Protein AF-A0A2S9FP46-F1 (afdb_monomer)

Structure (mmCIF, N/CA/C/O backbone):
data_AF-A0A2S9FP46-F1
#
_entry.id   AF-A0A2S9FP46-F1
#
loop_
_atom_site.group_PDB
_atom_site.id
_atom_site.type_symbol
_atom_site.label_atom_id
_atom_site.label_alt_id
_atom_site.label_comp_id
_atom_site.label_asym_id
_atom_site.label_entity_id
_atom_site.label_seq_id
_atom_site.pdbx_PDB_ins_code
_atom_site.Cartn_x
_atom_site.Cartn_y
_atom_site.Cartn_z
_atom_site.occupancy
_atom_site.B_iso_or_equiv
_atom_site.auth_seq_id
_atom_site.auth_comp_id
_atom_site.auth_asym_id
_atom_site.auth_atom_id
_atom_site.pdbx_PDB_model_num
ATOM 1 N N . LEU A 1 1 ? 4.079 -11.795 -14.403 1.00 71.00 1 LEU A N 1
ATOM 2 C CA . LEU A 1 1 ? 5.307 -12.483 -14.860 1.00 71.00 1 LEU A CA 1
ATOM 3 C C . LEU A 1 1 ? 5.775 -13.422 -13.762 1.00 71.00 1 LEU A C 1
ATOM 5 O O . LEU A 1 1 ? 5.487 -13.148 -12.599 1.00 71.00 1 LEU A O 1
ATOM 9 N N . SER A 1 2 ? 6.431 -14.525 -14.120 1.00 80.00 2 SER A N 1
ATOM 10 C CA . SER A 1 2 ? 7.062 -15.402 -13.127 1.00 80.00 2 SER A CA 1
ATOM 11 C C . SER A 1 2 ? 8.163 -14.633 -12.383 1.00 80.00 2 SER A C 1
ATOM 13 O O . SER A 1 2 ? 8.921 -13.926 -13.044 1.00 80.00 2 SER A O 1
ATOM 15 N N . PRO A 1 3 ? 8.315 -14.782 -11.053 1.00 73.81 3 PRO A N 1
ATOM 16 C CA . PRO A 1 3 ? 9.472 -14.247 -10.330 1.00 73.81 3 PRO A CA 1
ATOM 17 C C . PRO A 1 3 ? 10.815 -14.799 -10.830 1.00 73.81 3 PRO A C 1
ATOM 19 O O . PRO A 1 3 ? 11.849 -14.187 -10.609 1.00 73.81 3 PRO A O 1
ATOM 22 N N . ALA A 1 4 ? 10.802 -15.954 -11.504 1.00 83.75 4 ALA A N 1
ATOM 23 C CA . ALA A 1 4 ? 11.986 -16.574 -12.094 1.00 83.75 4 ALA A CA 1
ATOM 24 C C . ALA A 1 4 ? 12.190 -16.210 -13.579 1.00 83.75 4 ALA A C 1
ATOM 26 O O . ALA A 1 4 ? 13.014 -16.834 -14.246 1.00 83.75 4 ALA A O 1
ATOM 27 N N . ALA A 1 5 ? 11.412 -15.264 -14.121 1.00 88.12 5 ALA A N 1
ATOM 28 C CA . ALA A 1 5 ? 11.578 -14.821 -15.501 1.00 88.12 5 ALA A CA 1
ATOM 29 C C . ALA A 1 5 ? 12.942 -14.123 -15.687 1.00 88.12 5 ALA A C 1
ATOM 31 O O . ALA A 1 5 ? 13.392 -13.407 -14.785 1.00 88.12 5 ALA A O 1
ATOM 32 N N . PRO A 1 6 ? 13.607 -14.310 -16.840 1.00 92.00 6 PRO A N 1
ATOM 33 C CA . PRO A 1 6 ? 14.848 -13.611 -17.144 1.00 92.00 6 PRO A CA 1
ATOM 34 C C . PRO A 1 6 ? 14.624 -12.094 -17.227 1.00 92.00 6 PRO A C 1
ATOM 36 O O . PRO A 1 6 ? 13.549 -11.623 -17.606 1.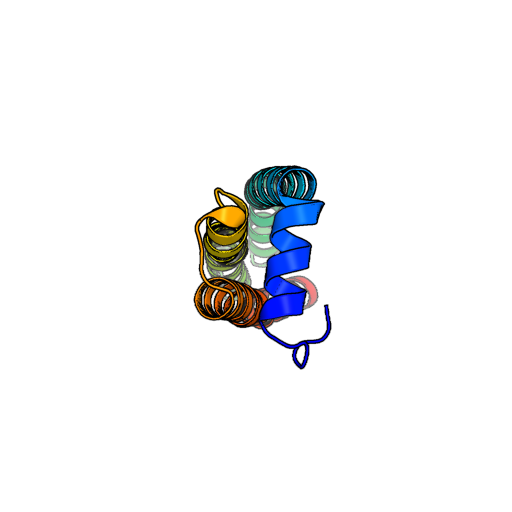00 92.00 6 PRO A O 1
ATOM 39 N N . ALA A 1 7 ? 15.664 -11.322 -16.898 1.00 92.62 7 ALA A N 1
ATOM 40 C CA . ALA A 1 7 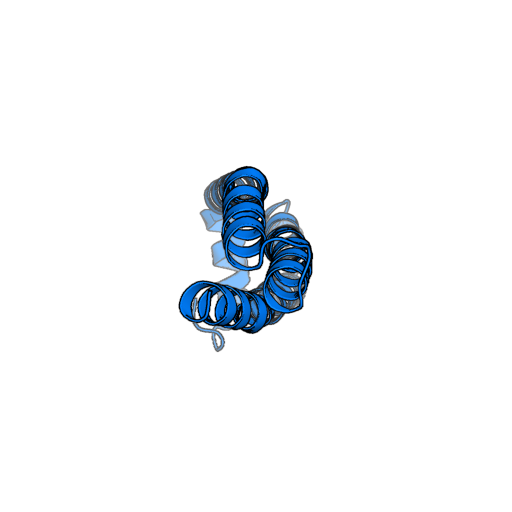? 15.602 -9.861 -16.849 1.00 92.62 7 ALA A CA 1
ATOM 41 C C . ALA A 1 7 ? 15.129 -9.241 -18.177 1.00 92.62 7 ALA A C 1
ATOM 43 O O . ALA A 1 7 ? 14.331 -8.303 -18.169 1.00 92.62 7 ALA A O 1
ATOM 44 N N . ASP A 1 8 ? 15.570 -9.798 -19.309 1.00 94.75 8 ASP A N 1
ATOM 45 C CA . ASP A 1 8 ? 15.214 -9.319 -20.649 1.00 94.75 8 ASP A CA 1
ATOM 46 C C . ASP A 1 8 ? 13.718 -9.466 -20.949 1.00 94.75 8 ASP A C 1
ATOM 48 O O . ASP A 1 8 ? 13.114 -8.580 -21.552 1.00 94.75 8 ASP A O 1
ATOM 52 N N . GLU A 1 9 ? 13.095 -10.553 -20.486 1.00 94.81 9 GLU A N 1
ATOM 53 C CA . GLU A 1 9 ? 11.654 -10.776 -20.645 1.00 94.8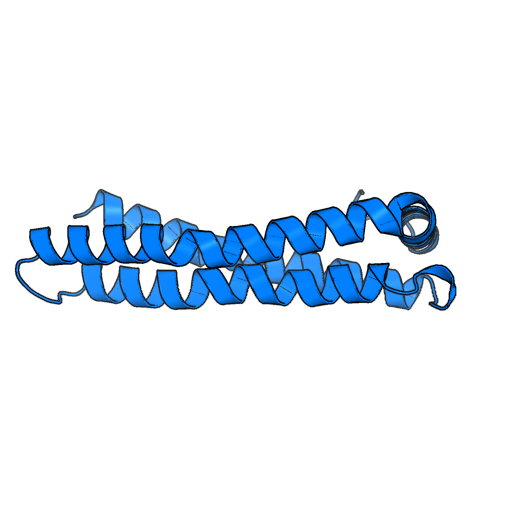1 9 GLU A CA 1
ATOM 54 C C . GLU A 1 9 ? 10.856 -9.755 -19.826 1.00 94.81 9 GLU A C 1
ATOM 56 O O . GLU A 1 9 ? 9.886 -9.172 -20.315 1.00 94.81 9 GLU A O 1
ATOM 61 N N . ILE A 1 10 ? 11.301 -9.480 -18.595 1.00 94.38 10 ILE A N 1
ATOM 62 C CA . ILE A 1 10 ? 10.700 -8.444 -17.752 1.00 94.38 10 ILE A CA 1
ATOM 63 C C . ILE A 1 10 ? 10.836 -7.081 -18.438 1.00 94.38 10 ILE A C 1
ATOM 65 O O . ILE A 1 10 ? 9.844 -6.367 -18.578 1.00 94.38 10 ILE A O 1
ATOM 69 N N . ALA A 1 11 ? 12.028 -6.719 -18.911 1.00 95.75 11 ALA A N 1
ATOM 70 C CA . ALA A 1 11 ? 12.264 -5.443 -19.582 1.00 95.75 11 ALA A CA 1
ATOM 71 C C . ALA A 1 11 ? 11.401 -5.274 -20.844 1.00 95.75 11 ALA A C 1
ATOM 73 O O . ALA A 1 11 ? 10.761 -4.231 -21.011 1.00 95.75 11 ALA A O 1
ATOM 74 N N . ALA A 1 12 ? 11.313 -6.313 -21.680 1.00 96.19 12 ALA A N 1
ATOM 75 C CA . ALA A 1 12 ? 10.470 -6.321 -22.873 1.00 96.19 12 ALA A CA 1
ATOM 76 C C . ALA A 1 12 ? 8.995 -6.056 -22.532 1.00 96.19 12 ALA A C 1
ATOM 78 O O . ALA A 1 12 ? 8.365 -5.199 -23.155 1.00 96.19 12 ALA A O 1
ATOM 79 N N . PHE A 1 13 ? 8.474 -6.693 -21.479 1.00 95.88 13 PHE A N 1
ATOM 80 C CA . PHE A 1 13 ? 7.110 -6.460 -21.000 1.00 95.88 13 PHE A CA 1
ATOM 81 C C . PHE A 1 13 ? 6.871 -4.996 -20.595 1.00 95.88 13 PHE A C 1
ATOM 83 O O . PHE A 1 13 ? 5.837 -4.413 -20.935 1.00 95.88 13 PHE A O 1
ATOM 90 N N . TYR A 1 14 ? 7.819 -4.369 -19.890 1.00 96.12 14 TYR A N 1
ATOM 91 C CA . TYR A 1 14 ? 7.690 -2.957 -19.515 1.00 96.12 14 TYR A CA 1
ATOM 92 C C . TYR A 1 14 ? 7.686 -2.031 -20.732 1.00 96.12 14 TYR A C 1
ATOM 94 O O . TYR A 1 14 ? 6.926 -1.062 -20.737 1.00 96.12 14 TYR A O 1
ATOM 102 N N . VAL A 1 15 ? 8.497 -2.315 -21.755 1.00 97.19 15 VAL A N 1
ATOM 103 C CA . VAL A 1 15 ? 8.518 -1.541 -23.007 1.00 97.19 15 VAL A CA 1
ATOM 104 C C . VAL A 1 15 ? 7.196 -1.685 -23.761 1.00 97.19 15 VAL A C 1
ATOM 106 O O . VAL A 1 15 ? 6.587 -0.676 -24.129 1.00 97.19 15 VAL A O 1
ATOM 109 N N . GLU A 1 16 ? 6.718 -2.917 -23.934 1.00 97.81 16 GLU A N 1
ATOM 110 C CA . GLU A 1 16 ? 5.493 -3.227 -24.678 1.00 97.81 16 GLU A CA 1
ATOM 111 C C . GLU A 1 16 ? 4.240 -2.638 -24.008 1.00 97.81 16 GLU A C 1
ATOM 113 O O . GLU A 1 16 ? 3.370 -2.073 -24.674 1.00 97.81 16 GLU A O 1
ATOM 118 N N . HIS A 1 17 ? 4.165 -2.689 -22.675 1.00 96.50 17 HIS A N 1
ATOM 119 C CA . HIS A 1 17 ? 2.957 -2.329 -21.925 1.00 96.50 17 HIS A CA 1
ATOM 120 C C . HIS A 1 17 ? 3.061 -1.025 -21.123 1.00 96.50 17 HIS A C 1
ATOM 122 O O . HIS A 1 17 ? 2.179 -0.739 -20.309 1.00 96.50 17 HIS A O 1
ATOM 128 N N . LYS A 1 18 ? 4.078 -0.185 -21.356 1.00 95.62 18 LYS A N 1
ATOM 129 C CA . LYS A 1 18 ? 4.352 1.033 -20.561 1.00 95.62 18 LYS A CA 1
ATOM 130 C C . LYS A 1 18 ? 3.132 1.916 -20.287 1.00 95.62 18 LYS A C 1
ATOM 132 O O . LYS A 1 18 ? 2.976 2.410 -19.174 1.00 95.62 18 LYS A O 1
ATOM 137 N N . LEU A 1 19 ? 2.258 2.124 -21.277 1.00 96.75 19 LEU A N 1
ATOM 138 C CA . LEU A 1 19 ? 1.068 2.969 -21.123 1.00 96.75 19 LEU A CA 1
ATOM 139 C C . LEU A 1 19 ? 0.043 2.339 -20.176 1.00 96.75 19 LEU A C 1
ATOM 141 O O . LEU A 1 19 ? -0.479 3.023 -19.299 1.00 96.75 19 LEU A O 1
ATOM 145 N N . TRP A 1 20 ? -0.192 1.034 -20.311 1.00 97.19 20 TRP A N 1
ATOM 146 C CA . TRP A 1 20 ? -1.095 0.288 -19.439 1.00 97.19 20 TRP A CA 1
ATOM 147 C C . TRP A 1 20 ? -0.560 0.189 -18.016 1.00 97.19 20 TRP A C 1
ATOM 149 O O . TRP A 1 20 ? -1.323 0.366 -17.070 1.00 97.19 20 TRP A O 1
ATOM 159 N N . ILE A 1 21 ? 0.752 -0.006 -17.853 1.00 96.81 21 ILE A N 1
ATOM 160 C CA . ILE A 1 21 ? 1.388 -0.010 -16.532 1.00 96.81 21 ILE A CA 1
ATOM 161 C C . ILE A 1 21 ? 1.235 1.363 -15.873 1.00 96.81 21 ILE A C 1
ATOM 163 O O . ILE A 1 21 ? 0.803 1.438 -14.727 1.00 96.81 21 ILE A O 1
ATOM 167 N N . ARG A 1 22 ? 1.509 2.462 -16.590 1.00 96.69 22 ARG A N 1
ATOM 168 C CA . ARG A 1 22 ? 1.318 3.826 -16.060 1.00 96.69 22 ARG A CA 1
ATOM 169 C C . ARG A 1 22 ? -0.133 4.092 -15.674 1.00 96.69 22 ARG A C 1
ATOM 171 O O . ARG A 1 22 ? -0.372 4.635 -14.602 1.00 96.69 22 ARG A O 1
ATOM 178 N N . PHE A 1 23 ? -1.088 3.684 -16.509 1.00 97.81 23 PHE A N 1
ATOM 179 C C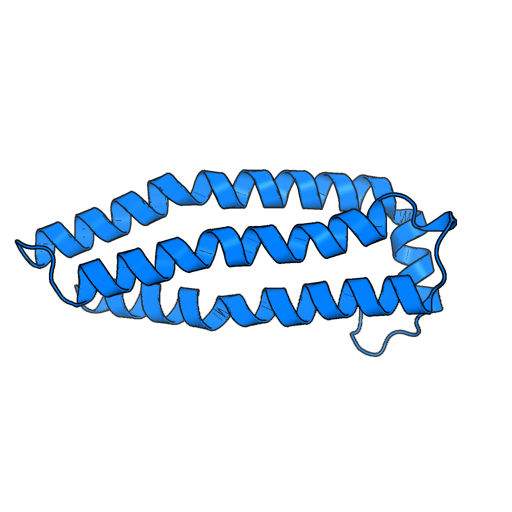A . PHE A 1 23 ? -2.511 3.807 -16.196 1.00 97.81 23 PHE A CA 1
ATOM 180 C C . PHE A 1 23 ? -2.883 3.011 -14.936 1.00 97.81 23 PHE A C 1
ATOM 182 O O . PHE A 1 23 ? -3.539 3.546 -14.041 1.00 97.81 23 PHE A O 1
ATOM 189 N N . 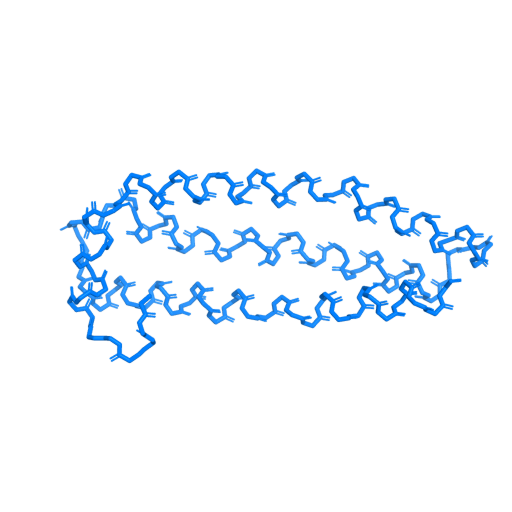GLY A 1 24 ? -2.407 1.768 -14.826 1.00 96.38 24 GLY A N 1
ATOM 190 C CA . GLY A 1 24 ? -2.595 0.922 -13.649 1.00 96.38 24 GLY A CA 1
ATOM 191 C C . GLY A 1 24 ? -1.998 1.535 -12.382 1.00 96.38 24 GLY A C 1
ATOM 192 O O . GLY A 1 24 ? -2.680 1.603 -11.363 1.00 96.38 24 GLY A O 1
ATOM 193 N N . VAL A 1 25 ? -0.773 2.063 -12.460 1.00 96.94 25 VAL A N 1
ATOM 194 C CA . VAL A 1 25 ? -0.107 2.782 -11.361 1.00 96.94 25 VAL A CA 1
ATOM 195 C C . VAL A 1 25 ? -0.930 3.998 -10.936 1.00 96.94 25 VAL A C 1
ATOM 197 O O . VAL A 1 25 ? -1.214 4.158 -9.751 1.00 96.94 25 VAL A O 1
ATOM 200 N N . SER A 1 26 ? -1.375 4.838 -11.876 1.00 96.56 26 SER A N 1
ATOM 201 C CA . SER A 1 26 ? -2.221 5.997 -11.564 1.00 96.56 26 SER A CA 1
ATOM 202 C C . SER A 1 26 ? -3.541 5.594 -10.899 1.00 96.56 26 SER A C 1
ATOM 204 O O . SER A 1 26 ? -3.943 6.211 -9.911 1.00 96.56 26 SER A O 1
ATOM 206 N N . GLY A 1 27 ? -4.192 4.539 -11.392 1.00 96.88 27 GLY A N 1
ATOM 207 C CA . GLY A 1 27 ? -5.414 3.998 -10.796 1.00 96.88 27 GLY A CA 1
ATOM 208 C C . GLY A 1 27 ? -5.192 3.429 -9.391 1.00 96.88 27 GLY A C 1
ATOM 209 O O . GLY A 1 27 ? -6.001 3.670 -8.493 1.00 96.88 27 GLY A O 1
ATOM 210 N N . ALA A 1 28 ? -4.079 2.726 -9.170 1.00 95.50 28 ALA A N 1
ATOM 211 C CA . ALA A 1 28 ? -3.708 2.177 -7.868 1.00 95.50 28 ALA A CA 1
ATOM 212 C C . ALA A 1 28 ? -3.423 3.285 -6.843 1.00 95.50 28 ALA A C 1
ATOM 214 O O . ALA A 1 28 ? -3.928 3.223 -5.722 1.00 95.50 28 ALA A O 1
ATOM 215 N N . LEU A 1 29 ? -2.687 4.330 -7.240 1.00 95.50 29 LEU A N 1
ATOM 216 C CA . LEU A 1 29 ? -2.418 5.499 -6.396 1.00 95.50 29 LEU A CA 1
ATOM 217 C C . LEU A 1 29 ? -3.717 6.202 -5.980 1.00 95.50 29 LEU A C 1
ATOM 219 O O . LEU A 1 29 ? -3.906 6.499 -4.800 1.00 95.50 29 LEU A O 1
ATOM 223 N N . LEU A 1 30 ? -4.639 6.420 -6.925 1.00 95.62 30 LEU A N 1
ATOM 224 C CA . LEU A 1 30 ? -5.947 7.008 -6.630 1.00 95.62 30 LEU A CA 1
ATOM 225 C C . LEU A 1 30 ? -6.747 6.129 -5.657 1.00 95.62 30 LEU A C 1
ATOM 227 O O . LEU A 1 30 ? -7.270 6.620 -4.657 1.00 95.62 30 LEU A O 1
ATOM 231 N N . SER A 1 31 ? -6.796 4.823 -5.918 1.00 93.62 31 SER A N 1
ATOM 232 C CA . SER A 1 31 ? -7.536 3.860 -5.092 1.00 93.62 31 SER A CA 1
ATOM 233 C C . SER A 1 31 ? -6.996 3.783 -3.660 1.00 93.62 31 SER A C 1
ATOM 235 O O . SER A 1 31 ? -7.778 3.697 -2.715 1.00 93.62 31 SER A O 1
ATOM 237 N N . ALA A 1 32 ? -5.674 3.873 -3.479 1.00 93.88 32 ALA A N 1
ATOM 238 C CA . ALA A 1 32 ? -5.045 3.862 -2.160 1.00 93.88 32 ALA A CA 1
ATOM 239 C C . ALA A 1 32 ? -5.494 5.049 -1.290 1.00 93.88 32 ALA A C 1
ATOM 241 O O . ALA A 1 32 ? -5.787 4.873 -0.108 1.00 93.88 32 ALA A O 1
ATOM 242 N N . VAL A 1 33 ? -5.613 6.250 -1.865 1.00 94.19 33 VAL A N 1
ATOM 243 C CA . VAL A 1 33 ? -6.071 7.444 -1.130 1.00 94.19 33 VAL A CA 1
ATOM 244 C C . VAL A 1 33 ? -7.573 7.374 -0.844 1.00 94.19 33 VAL A C 1
ATOM 246 O O . VAL A 1 33 ? -8.010 7.751 0.243 1.00 94.19 33 VAL A O 1
ATOM 249 N N . LEU A 1 34 ? -8.368 6.828 -1.771 1.00 95.19 34 LEU A N 1
ATOM 250 C CA . LEU A 1 34 ? -9.808 6.619 -1.571 1.00 95.19 34 LEU A CA 1
ATOM 251 C C . LEU A 1 34 ? -10.129 5.625 -0.442 1.00 95.19 34 LEU A C 1
ATOM 253 O O . LEU A 1 34 ? -11.241 5.647 0.085 1.00 95.19 34 LEU A O 1
ATOM 257 N N . ALA A 1 35 ? -9.169 4.798 -0.019 1.00 93.88 35 ALA A N 1
ATOM 258 C CA . ALA A 1 35 ? -9.337 3.918 1.134 1.00 93.88 35 ALA A CA 1
ATOM 259 C C . ALA A 1 35 ? -9.378 4.679 2.475 1.00 93.88 35 ALA A C 1
ATOM 261 O O . ALA A 1 35 ? -10.019 4.208 3.415 1.00 93.88 35 ALA A O 1
ATOM 262 N N . LEU A 1 36 ? -8.754 5.861 2.583 1.00 96.06 36 LEU A N 1
ATOM 263 C CA . LEU A 1 36 ? -8.672 6.641 3.830 1.00 96.06 36 LEU A CA 1
ATOM 264 C C . LEU A 1 36 ? -10.022 6.847 4.547 1.00 96.06 36 LEU A C 1
ATOM 266 O O . LEU A 1 36 ? -10.099 6.529 5.737 1.00 96.06 36 LEU A O 1
ATOM 270 N N . PRO A 1 37 ? -11.097 7.338 3.893 1.00 97.00 37 PRO A N 1
ATOM 271 C CA . PRO A 1 37 ? -12.387 7.516 4.560 1.00 97.00 37 PRO A CA 1
ATOM 272 C C . PRO A 1 37 ? -12.996 6.198 5.056 1.00 97.00 37 PRO A C 1
ATOM 274 O O . PRO A 1 37 ? -13.607 6.174 6.124 1.00 97.00 37 PRO A O 1
ATOM 277 N N . PHE A 1 38 ? -12.805 5.096 4.327 1.00 96.19 38 PHE A N 1
ATOM 278 C CA . PHE A 1 38 ? -13.298 3.782 4.742 1.00 96.19 38 PHE A CA 1
ATOM 279 C C . PHE A 1 38 ? -12.559 3.277 5.987 1.00 96.19 38 PHE A C 1
ATOM 281 O O . PHE A 1 38 ? -13.182 2.844 6.957 1.00 96.19 38 PHE A O 1
ATOM 288 N N . LEU A 1 39 ? -11.234 3.420 6.008 1.00 97.38 39 LEU A N 1
ATOM 289 C CA . LEU A 1 39 ? -10.410 3.065 7.160 1.00 97.38 39 LEU A CA 1
ATOM 290 C C . LEU A 1 39 ? -10.755 3.913 8.390 1.00 97.38 39 LEU A C 1
ATOM 292 O O . LEU A 1 39 ? -10.904 3.379 9.490 1.00 97.38 39 LEU A O 1
ATOM 296 N N . ALA A 1 40 ? -10.959 5.220 8.208 1.00 98.06 40 ALA A N 1
ATOM 297 C CA . ALA A 1 40 ? -11.400 6.112 9.278 1.00 98.06 40 ALA A CA 1
ATOM 298 C C . ALA A 1 40 ? -12.769 5.695 9.843 1.00 98.06 40 ALA A C 1
ATOM 300 O O . ALA A 1 40 ? -12.962 5.696 11.061 1.00 98.06 40 ALA A O 1
ATOM 301 N N . ALA A 1 41 ? -13.707 5.285 8.983 1.00 98.19 41 ALA A N 1
ATOM 302 C CA . ALA A 1 41 ? -15.010 4.789 9.416 1.00 98.19 41 ALA A CA 1
ATOM 303 C C . ALA A 1 41 ? -14.889 3.525 10.285 1.00 98.19 41 ALA A C 1
ATOM 305 O O . ALA A 1 41 ? -15.560 3.436 11.316 1.00 98.19 41 ALA A O 1
ATOM 306 N N . ILE A 1 42 ? -14.002 2.588 9.928 1.00 98.00 42 ILE A N 1
ATOM 307 C CA . ILE A 1 42 ? -13.733 1.382 10.731 1.00 98.00 42 ILE A CA 1
ATOM 308 C C . ILE A 1 42 ? -13.158 1.760 12.100 1.00 98.00 42 ILE A C 1
ATOM 310 O O . ILE A 1 42 ? -13.677 1.320 13.125 1.00 98.00 42 ILE A O 1
ATOM 314 N N . VAL A 1 43 ? -12.142 2.626 12.139 1.00 98.56 43 VAL A N 1
ATOM 315 C CA . VAL A 1 43 ? -11.541 3.111 13.395 1.00 98.56 43 VAL A CA 1
ATOM 316 C C . VAL A 1 43 ? -12.603 3.718 14.315 1.00 98.56 43 VAL A C 1
ATOM 318 O O . VAL A 1 43 ? -12.687 3.376 15.496 1.00 98.56 43 VAL A O 1
ATOM 321 N N . LEU A 1 44 ? -13.447 4.601 13.776 1.00 98.38 44 LEU A N 1
ATOM 322 C CA . LEU A 1 44 ? -14.505 5.261 14.542 1.00 98.38 44 LEU A CA 1
ATOM 323 C C . LEU A 1 44 ? -15.602 4.289 14.985 1.00 98.38 44 LEU A C 1
ATOM 325 O O . LEU A 1 44 ? -16.199 4.490 16.047 1.00 98.38 44 LEU A O 1
ATOM 329 N N . ARG A 1 45 ? -15.862 3.232 14.208 1.00 98.19 45 ARG A N 1
ATOM 330 C CA . ARG A 1 45 ? -16.794 2.171 14.591 1.00 98.19 45 ARG A CA 1
ATOM 331 C C . ARG A 1 45 ? -16.264 1.376 15.779 1.00 98.19 45 ARG A C 1
ATOM 333 O O . ARG A 1 45 ? -16.993 1.247 16.758 1.00 98.19 45 ARG A O 1
ATOM 340 N N . ILE A 1 46 ? -15.015 0.921 15.723 1.00 98.38 46 ILE A N 1
ATOM 341 C CA . ILE A 1 46 ? -14.368 0.185 16.822 1.00 98.38 46 ILE A CA 1
ATOM 342 C C . ILE A 1 46 ? -14.304 1.060 18.078 1.00 98.38 46 ILE A C 1
ATOM 344 O O . ILE A 1 46 ? -14.702 0.632 19.157 1.00 98.38 46 ILE A O 1
ATOM 348 N N . ARG A 1 47 ? -13.926 2.337 17.936 1.00 98.31 47 ARG A N 1
ATOM 349 C CA . ARG A 1 47 ? -13.938 3.305 19.046 1.00 98.31 47 ARG A CA 1
ATOM 350 C C . ARG A 1 47 ? -15.320 3.422 19.700 1.00 98.31 47 ARG A C 1
ATOM 352 O O . ARG A 1 47 ? -15.418 3.564 20.916 1.00 98.31 47 ARG A O 1
ATOM 359 N N . ARG A 1 48 ? -16.400 3.397 18.908 1.00 97.81 48 ARG A N 1
ATOM 360 C CA . ARG A 1 48 ? -17.773 3.461 19.433 1.00 97.81 48 ARG A CA 1
ATOM 361 C C . ARG A 1 48 ? -18.116 2.225 20.264 1.00 97.81 48 ARG A C 1
ATOM 363 O O . ARG A 1 48 ? -18.771 2.385 21.286 1.00 97.81 48 ARG A O 1
ATOM 370 N N . VAL A 1 49 ? -17.669 1.040 19.847 1.00 97.81 49 VAL A N 1
ATOM 371 C CA . VAL A 1 49 ? -17.828 -0.200 20.626 1.00 97.81 49 VAL A CA 1
ATOM 372 C C . VAL A 1 49 ? -17.047 -0.111 21.938 1.00 97.81 49 VAL A C 1
ATOM 374 O O . VAL A 1 49 ? -17.599 -0.387 22.998 1.00 97.81 49 VAL A O 1
ATOM 377 N N . GLU A 1 50 ? -15.790 0.338 21.897 1.00 97.31 50 GLU A N 1
ATOM 378 C CA . GLU A 1 50 ? -14.954 0.474 23.100 1.00 97.31 50 GLU A CA 1
ATOM 379 C C . GLU A 1 50 ? -15.427 1.593 24.054 1.00 97.31 50 GLU A C 1
ATOM 381 O O . GLU A 1 50 ? -14.956 1.684 25.190 1.00 97.31 50 GLU A O 1
ATOM 386 N N . GLY A 1 51 ? -16.308 2.493 23.596 1.00 97.62 51 GLY A N 1
ATOM 387 C CA . GLY A 1 51 ? -16.792 3.671 24.331 1.00 97.62 51 GLY A CA 1
ATOM 388 C C . GLY A 1 51 ? -15.732 4.759 24.567 1.00 97.62 51 GLY A C 1
ATOM 389 O O . GLY A 1 51 ? -16.048 5.857 25.023 1.00 97.62 51 GLY A O 1
ATOM 390 N N . ARG A 1 52 ? -14.468 4.477 24.240 1.00 95.44 52 ARG A N 1
ATOM 391 C CA . ARG A 1 52 ? -13.302 5.358 24.354 1.00 95.44 52 ARG A CA 1
ATOM 392 C C . ARG A 1 52 ? -12.281 4.997 23.272 1.00 95.44 52 ARG A C 1
ATOM 394 O O . ARG A 1 52 ? -12.478 4.063 22.505 1.00 95.44 52 ARG A O 1
ATOM 401 N N . TRP A 1 53 ? -11.168 5.720 23.234 1.00 97.69 53 TRP A N 1
ATOM 402 C CA . TRP A 1 53 ? -9.986 5.300 22.481 1.00 97.69 53 TRP A CA 1
ATOM 403 C C . TRP A 1 53 ? -9.250 4.194 23.248 1.00 97.69 53 TRP A C 1
ATOM 405 O O . TRP A 1 53 ? -8.417 4.480 24.105 1.00 97.69 53 TRP A O 1
ATOM 415 N N . GLY A 1 54 ? -9.658 2.946 23.023 1.00 96.81 54 GLY A N 1
ATOM 416 C CA . GLY A 1 54 ? -9.068 1.754 23.629 1.00 96.81 54 GLY A CA 1
ATOM 417 C C . GLY A 1 54 ? -7.993 1.106 22.756 1.00 96.81 54 GLY A C 1
ATOM 418 O O . GLY A 1 54 ? -7.554 1.663 21.748 1.00 96.81 54 GLY A O 1
ATOM 419 N N . MET A 1 55 ? -7.545 -0.080 23.172 1.00 97.81 55 MET A N 1
ATOM 420 C CA . MET A 1 55 ? -6.466 -0.806 22.500 1.00 97.81 55 MET A CA 1
ATOM 421 C C . MET A 1 55 ? -6.838 -1.134 21.049 1.00 97.81 55 MET A C 1
ATOM 423 O O . MET A 1 55 ? -6.024 -0.909 20.157 1.00 97.81 55 MET A O 1
ATOM 427 N N . LEU A 1 56 ? -8.065 -1.600 20.787 1.00 97.94 56 LEU A N 1
ATOM 428 C CA . LEU A 1 56 ? -8.462 -2.045 19.448 1.00 97.94 56 LEU A CA 1
ATOM 429 C C . LEU A 1 56 ? -8.600 -0.869 18.479 1.00 97.94 56 LEU A C 1
ATOM 431 O O . LEU A 1 56 ? -8.105 -0.943 17.355 1.00 97.94 56 LEU A O 1
ATOM 435 N N . S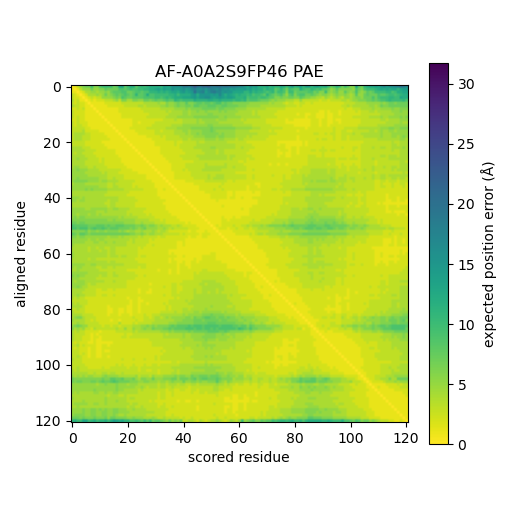ER A 1 57 ? -9.214 0.239 18.904 1.00 98.19 57 SER A N 1
ATOM 436 C CA . SER A 1 57 ? -9.338 1.433 18.058 1.00 98.19 57 SER A CA 1
ATOM 437 C C . SER A 1 57 ? -7.985 2.090 17.775 1.00 98.19 57 SER A C 1
ATOM 439 O O . SER A 1 57 ? -7.764 2.556 16.656 1.00 98.19 57 SER A O 1
ATOM 441 N N . MET A 1 58 ? -7.056 2.078 18.737 1.00 98.31 58 MET A N 1
ATOM 442 C CA . MET A 1 58 ? -5.680 2.545 18.528 1.00 98.31 58 MET A CA 1
ATOM 443 C C . MET A 1 58 ? -4.889 1.628 17.598 1.00 98.31 58 MET A C 1
ATOM 445 O O . MET A 1 58 ? -4.249 2.116 16.667 1.00 98.31 58 MET A O 1
ATOM 449 N N . THR A 1 59 ? -4.965 0.308 17.784 1.00 98.06 59 THR A N 1
ATOM 450 C CA . THR A 1 59 ? -4.329 -0.654 16.872 1.00 98.06 59 THR A CA 1
ATOM 451 C C . THR A 1 59 ? -4.872 -0.509 15.451 1.00 98.06 59 THR A C 1
ATOM 453 O O . THR A 1 59 ? -4.080 -0.427 14.512 1.00 98.06 59 THR A O 1
ATOM 456 N N . GLN A 1 60 ? -6.194 -0.385 15.281 1.00 98.25 60 GLN A N 1
ATOM 457 C CA . GLN A 1 60 ? -6.812 -0.152 13.974 1.00 98.25 60 GLN A CA 1
ATOM 458 C C . GLN A 1 60 ? -6.311 1.150 13.338 1.00 98.25 60 GLN A C 1
ATOM 460 O O . GLN A 1 60 ? -5.979 1.156 12.155 1.00 98.25 60 GLN A O 1
ATOM 465 N N . LEU A 1 61 ? -6.245 2.248 14.101 1.00 98.12 61 LEU A N 1
ATOM 466 C CA . LEU A 1 61 ? -5.791 3.544 13.591 1.00 98.12 61 LEU A CA 1
ATOM 467 C C . LEU A 1 61 ? -4.338 3.484 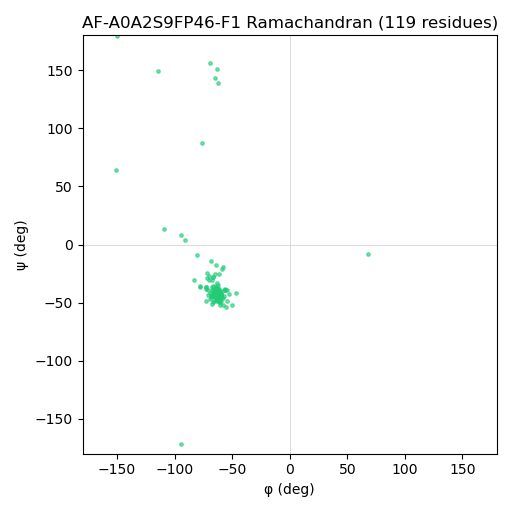13.114 1.00 98.12 61 LEU A C 1
ATOM 469 O O . LEU A 1 61 ? -4.030 3.955 12.019 1.00 98.12 61 LEU A O 1
ATOM 473 N N . MET A 1 62 ? -3.454 2.881 13.909 1.00 97.56 62 MET A N 1
ATOM 474 C CA . MET A 1 62 ? -2.041 2.734 13.555 1.00 97.56 62 MET A CA 1
ATOM 475 C C . MET A 1 62 ? -1.869 1.840 12.324 1.00 97.56 62 MET A C 1
ATOM 477 O O . MET A 1 62 ? -1.144 2.200 11.398 1.00 97.56 62 MET A O 1
ATOM 481 N N . ALA A 1 63 ? -2.586 0.716 12.263 1.00 97.00 63 ALA A N 1
ATOM 482 C CA . ALA A 1 63 ? -2.536 -0.184 11.118 1.00 97.00 63 ALA A CA 1
ATOM 483 C C . ALA A 1 63 ? -3.070 0.477 9.835 1.00 97.00 63 ALA A C 1
ATOM 485 O O . ALA A 1 63 ? -2.423 0.386 8.794 1.00 97.00 63 ALA A O 1
ATOM 486 N N . ALA A 1 64 ? -4.186 1.208 9.914 1.00 96.19 64 ALA A N 1
ATOM 487 C CA . ALA A 1 64 ? -4.730 1.990 8.804 1.00 96.19 64 ALA A CA 1
ATOM 488 C C . ALA A 1 64 ? -3.763 3.087 8.326 1.00 96.19 64 ALA A C 1
ATOM 490 O O . ALA A 1 64 ? -3.604 3.299 7.123 1.00 96.19 64 ALA A O 1
ATOM 491 N N . THR A 1 65 ? -3.088 3.756 9.267 1.00 95.50 65 THR A N 1
ATOM 492 C CA . THR A 1 65 ? -2.093 4.800 8.972 1.00 95.50 65 THR A CA 1
ATOM 493 C C . THR A 1 65 ? -0.893 4.235 8.216 1.00 95.50 65 THR A C 1
ATOM 495 O O . THR A 1 65 ? -0.370 4.904 7.332 1.00 95.50 65 THR A O 1
ATOM 498 N N . ILE A 1 66 ? -0.472 3.003 8.519 1.00 95.12 66 ILE A N 1
ATOM 499 C CA . ILE A 1 66 ? 0.625 2.322 7.812 1.00 95.12 66 ILE A CA 1
ATOM 500 C C . ILE A 1 66 ? 0.150 1.760 6.464 1.00 95.12 66 ILE A C 1
ATOM 502 O O . ILE A 1 66 ? 0.894 1.804 5.485 1.00 95.12 66 ILE A O 1
ATOM 506 N N . PHE A 1 67 ? -1.087 1.265 6.388 1.00 95.25 67 PHE A N 1
ATOM 507 C CA . PHE A 1 67 ? -1.634 0.589 5.210 1.00 95.25 67 PHE A CA 1
ATOM 508 C C . PHE A 1 67 ? -1.608 1.454 3.941 1.00 95.25 67 PHE A C 1
ATOM 510 O O . PHE A 1 67 ? -1.174 0.989 2.889 1.00 95.25 67 PHE A O 1
ATOM 517 N N . VAL A 1 68 ? -2.034 2.720 4.024 1.00 94.31 68 VAL A N 1
ATOM 518 C CA . VAL A 1 68 ? -2.115 3.592 2.836 1.00 94.31 68 VAL A CA 1
ATOM 519 C C . VAL A 1 68 ? -0.730 3.927 2.259 1.00 94.31 68 VAL A C 1
ATOM 521 O O . VAL A 1 68 ? -0.524 3.677 1.071 1.00 94.31 68 VAL A O 1
ATOM 524 N N . PRO A 1 69 ? 0.259 4.409 3.041 1.00 93.00 69 PRO A N 1
ATOM 525 C CA . PRO A 1 69 ? 1.632 4.567 2.560 1.00 93.00 69 PRO A CA 1
ATOM 526 C C . PRO A 1 69 ? 2.235 3.268 2.026 1.00 93.00 69 PRO A C 1
ATOM 528 O O . PRO A 1 69 ? 2.923 3.290 1.007 1.00 93.00 69 PRO A O 1
ATOM 531 N N . ALA A 1 70 ? 1.946 2.136 2.673 1.00 93.00 70 ALA A N 1
ATOM 532 C CA . ALA A 1 70 ? 2.453 0.843 2.241 1.00 93.00 70 ALA A CA 1
ATOM 533 C C . ALA A 1 70 ? 1.876 0.415 0.878 1.00 93.00 70 ALA A C 1
ATOM 535 O O . ALA A 1 70 ? 2.574 -0.258 0.130 1.00 93.00 70 ALA A O 1
ATOM 536 N N . LEU A 1 71 ? 0.670 0.862 0.502 1.00 92.31 71 LEU A N 1
ATOM 537 C CA . LEU A 1 71 ? 0.145 0.719 -0.863 1.00 92.31 71 LEU A CA 1
ATOM 538 C C . LEU A 1 71 ? 0.735 1.735 -1.850 1.00 92.31 71 LEU A C 1
ATOM 540 O O . LEU A 1 71 ? 0.929 1.390 -3.012 1.00 92.31 71 LEU A O 1
ATOM 544 N N . LEU A 1 72 ? 1.010 2.969 -1.419 1.00 94.44 72 LEU A N 1
ATOM 545 C CA . LEU A 1 72 ? 1.509 4.039 -2.291 1.00 94.44 72 LEU A CA 1
ATOM 546 C C . LEU A 1 72 ? 2.975 3.839 -2.697 1.00 94.44 72 LEU A C 1
ATOM 548 O O . LEU A 1 72 ? 3.307 3.950 -3.876 1.00 94.44 72 LEU A O 1
ATOM 552 N N . PHE A 1 73 ? 3.864 3.554 -1.743 1.00 93.75 73 PHE A N 1
ATOM 553 C CA . PHE A 1 73 ? 5.308 3.557 -1.999 1.00 93.75 73 PHE A CA 1
ATOM 554 C C . PHE A 1 73 ? 5.794 2.509 -3.007 1.00 93.75 73 PHE A C 1
ATOM 556 O O . PHE A 1 73 ? 6.586 2.883 -3.875 1.00 93.75 73 PHE A O 1
ATOM 563 N N . PRO A 1 74 ? 5.308 1.254 -2.999 1.00 95.19 74 PRO A N 1
ATOM 564 C CA . PRO A 1 74 ? 5.673 0.286 -4.028 1.00 95.19 74 PRO A CA 1
ATOM 565 C C . PRO A 1 74 ? 5.329 0.793 -5.437 1.00 95.19 74 PRO A C 1
ATOM 567 O O . PRO A 1 74 ? 6.124 0.638 -6.364 1.00 95.19 74 PRO A O 1
ATOM 570 N N . GLN A 1 75 ? 4.187 1.471 -5.602 1.00 95.75 75 GLN A N 1
ATOM 571 C CA . GLN A 1 75 ? 3.737 1.970 -6.908 1.00 95.75 75 GLN A CA 1
ATOM 572 C C . GLN A 1 75 ? 4.711 2.980 -7.521 1.00 95.75 75 GLN A C 1
ATOM 574 O O . GLN A 1 75 ? 4.782 3.082 -8.745 1.00 95.75 75 GLN A O 1
ATOM 579 N N . PHE A 1 76 ? 5.507 3.690 -6.712 1.00 94.88 76 PHE A N 1
ATOM 580 C CA . PHE A 1 76 ? 6.560 4.552 -7.244 1.00 94.88 76 PHE A CA 1
ATOM 581 C C . PHE A 1 76 ? 7.655 3.758 -7.954 1.00 94.88 76 PHE A C 1
ATOM 583 O O . PHE A 1 76 ? 8.092 4.188 -9.014 1.00 94.88 76 PHE A O 1
ATOM 590 N N . PHE A 1 77 ? 8.060 2.590 -7.451 1.00 95.81 77 PHE A N 1
ATOM 591 C CA . PHE A 1 77 ? 9.061 1.748 -8.124 1.00 95.81 77 PHE A CA 1
ATOM 592 C C . PHE A 1 77 ? 8.537 1.223 -9.454 1.00 95.81 77 PHE A C 1
ATOM 594 O O . PHE A 1 77 ? 9.218 1.332 -10.474 1.00 95.81 77 PHE A O 1
ATOM 601 N N . LEU A 1 78 ? 7.290 0.748 -9.454 1.00 95.44 78 LEU A N 1
ATOM 602 C CA . LEU A 1 78 ? 6.611 0.282 -10.658 1.00 95.44 78 LEU A CA 1
ATOM 603 C C . LEU A 1 78 ? 6.448 1.413 -11.690 1.00 95.44 78 LEU A C 1
ATOM 605 O O . LEU A 1 78 ? 6.744 1.245 -12.875 1.00 95.44 78 LEU A O 1
ATOM 609 N N . GLY A 1 79 ? 6.035 2.598 -11.235 1.00 96.19 79 GLY A N 1
ATOM 610 C CA . GLY A 1 79 ? 5.895 3.792 -12.065 1.00 96.19 79 GLY A CA 1
ATOM 611 C C . GLY A 1 79 ? 7.230 4.285 -12.619 1.00 96.19 79 GLY A C 1
ATOM 612 O O . GLY A 1 79 ? 7.315 4.621 -13.801 1.00 96.19 79 GLY A O 1
ATOM 613 N N . VAL A 1 80 ? 8.288 4.272 -11.802 1.00 96.00 80 VAL A N 1
ATOM 614 C CA . VAL A 1 80 ? 9.649 4.600 -12.236 1.00 96.00 80 VAL A CA 1
ATOM 615 C C . VAL A 1 80 ? 10.083 3.618 -13.311 1.00 96.00 80 VAL A C 1
ATOM 617 O O . VAL A 1 80 ? 10.438 4.091 -14.389 1.00 96.00 80 VAL A O 1
ATOM 620 N N . ALA A 1 81 ? 9.985 2.302 -13.090 1.00 95.88 81 ALA A N 1
ATOM 621 C CA . ALA A 1 81 ? 10.328 1.276 -14.081 1.00 95.88 81 ALA A CA 1
ATOM 622 C C . ALA A 1 81 ? 9.609 1.513 -15.424 1.00 95.88 81 ALA A C 1
ATOM 624 O O . ALA A 1 81 ? 10.249 1.526 -16.474 1.00 95.88 81 ALA A O 1
ATOM 625 N N . ALA A 1 82 ? 8.322 1.870 -15.389 1.00 96.31 82 ALA A N 1
ATOM 626 C CA . ALA A 1 82 ? 7.516 2.139 -16.581 1.00 96.31 82 ALA A CA 1
ATOM 627 C C . ALA A 1 82 ? 7.690 3.536 -17.215 1.00 96.31 82 ALA A C 1
ATOM 629 O O . ALA A 1 82 ? 7.152 3.778 -18.300 1.00 96.31 82 ALA A O 1
ATOM 630 N N . TYR A 1 83 ? 8.391 4.489 -16.584 1.00 95.94 83 TYR A N 1
ATOM 631 C CA . TYR A 1 83 ? 8.447 5.885 -17.057 1.00 95.94 83 TYR A CA 1
ATOM 632 C C . TYR A 1 83 ? 9.290 6.093 -18.329 1.00 95.94 83 TYR A C 1
ATOM 634 O O . TYR A 1 83 ? 8.918 6.906 -19.176 1.00 95.94 83 TYR A O 1
ATOM 642 N N . ARG A 1 84 ? 10.397 5.359 -18.482 1.00 94.12 84 ARG A N 1
ATOM 643 C CA . ARG A 1 84 ? 11.268 5.332 -19.679 1.00 94.12 84 ARG A CA 1
ATOM 644 C C . ARG A 1 84 ? 11.936 3.956 -19.800 1.00 94.12 84 ARG A C 1
ATOM 646 O O . ARG A 1 84 ? 13.138 3.844 -19.568 1.00 94.12 84 ARG A O 1
ATOM 653 N N . PRO A 1 85 ? 11.156 2.883 -20.000 1.00 95.06 85 PRO A N 1
ATOM 654 C CA . PRO A 1 85 ? 11.682 1.521 -19.950 1.00 95.06 85 PRO A CA 1
ATOM 655 C C . PRO A 1 85 ? 12.695 1.238 -21.067 1.00 95.06 85 PRO A C 1
ATOM 657 O O . PRO A 1 85 ? 13.580 0.419 -20.872 1.00 95.06 85 PRO A O 1
ATOM 660 N N . GLU A 1 86 ? 12.629 1.955 -22.193 1.00 94.88 86 GLU A N 1
ATOM 661 C CA . GLU A 1 86 ? 13.541 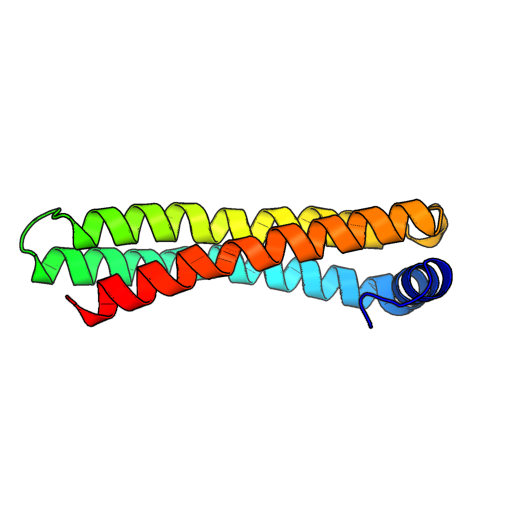1.785 -23.333 1.00 94.88 86 GLU A CA 1
ATOM 662 C C . GLU A 1 86 ? 14.961 2.303 -23.064 1.00 94.88 86 GLU A C 1
ATOM 664 O O . GLU A 1 86 ? 15.911 1.863 -23.701 1.00 94.88 86 GLU A O 1
ATOM 669 N N . GLU A 1 87 ? 15.111 3.254 -22.138 1.00 95.06 87 GLU A N 1
ATOM 670 C CA . GLU A 1 87 ? 16.396 3.878 -21.788 1.00 95.06 87 GLU A CA 1
ATOM 671 C C . GLU A 1 87 ? 17.107 3.147 -20.633 1.00 95.06 87 GLU A C 1
ATOM 673 O O . GLU A 1 87 ? 18.135 3.615 -20.140 1.00 95.06 87 GLU A O 1
ATOM 678 N N . ARG A 1 88 ? 16.554 2.028 -20.144 1.00 92.31 88 ARG A N 1
ATOM 679 C CA . ARG A 1 88 ? 17.058 1.307 -18.965 1.00 92.31 88 ARG A CA 1
ATOM 680 C C . ARG A 1 88 ? 17.597 -0.068 -19.317 1.00 92.31 88 ARG A C 1
ATOM 682 O O . ARG A 1 88 ? 17.086 -0.734 -20.209 1.00 92.31 88 ARG A O 1
ATOM 689 N N . SER A 1 89 ? 18.595 -0.513 -18.553 1.00 96.38 89 SER A N 1
ATOM 690 C CA . SER A 1 89 ? 19.061 -1.896 -18.639 1.00 96.38 89 SER A CA 1
ATOM 691 C C . SER A 1 89 ? 18.016 -2.866 -18.077 1.00 96.38 89 SER A C 1
ATOM 693 O O . SER A 1 89 ? 17.166 -2.498 -17.249 1.00 96.38 89 SER A O 1
ATOM 695 N N . ALA A 1 90 ? 18.089 -4.116 -18.528 1.00 95.69 90 ALA A N 1
ATOM 696 C CA . ALA A 1 90 ? 17.185 -5.168 -18.097 1.00 95.69 90 ALA A CA 1
ATOM 697 C C . ALA A 1 90 ? 17.320 -5.453 -16.593 1.00 95.69 90 ALA A C 1
ATOM 699 O O . ALA A 1 90 ? 16.317 -5.570 -15.889 1.00 95.69 90 ALA A O 1
ATOM 700 N N . GLU A 1 91 ? 18.548 -5.449 -16.073 1.00 95.56 91 GLU A N 1
ATOM 701 C CA . GLU A 1 91 ? 18.851 -5.703 -14.661 1.00 95.56 91 GLU A CA 1
ATOM 702 C C . GLU A 1 91 ? 18.297 -4.601 -13.755 1.00 95.56 91 GLU A C 1
ATOM 704 O O . GLU A 1 91 ? 17.761 -4.885 -12.686 1.00 95.56 91 GLU A O 1
ATOM 709 N N . LEU A 1 92 ? 18.373 -3.334 -14.183 1.00 96.25 92 LEU A N 1
ATOM 710 C CA . LEU A 1 92 ? 17.798 -2.226 -13.418 1.00 96.25 92 LEU A CA 1
ATOM 711 C C . LEU A 1 92 ? 16.269 -2.325 -13.368 1.00 96.25 92 LEU A C 1
ATOM 713 O O . LEU A 1 92 ? 15.663 -2.086 -12.323 1.00 96.25 92 LEU A O 1
ATOM 717 N N . THR A 1 93 ? 15.642 -2.686 -14.487 1.00 96.12 93 THR A N 1
ATOM 718 C CA . THR A 1 93 ? 14.188 -2.882 -14.550 1.00 96.12 93 THR A CA 1
ATOM 719 C C . THR A 1 93 ? 13.753 -4.053 -13.669 1.00 96.12 93 THR A C 1
ATOM 721 O O . THR A 1 93 ? 12.776 -3.924 -12.930 1.00 96.12 93 THR A O 1
ATOM 724 N N . GLN A 1 94 ? 14.510 -5.154 -13.675 1.00 95.31 94 GLN A N 1
ATOM 725 C CA . GLN A 1 94 ? 14.289 -6.297 -12.789 1.00 95.31 94 GLN A CA 1
ATOM 726 C C . GLN A 1 94 ? 14.416 -5.898 -11.313 1.00 95.31 94 GLN A C 1
ATOM 728 O O . GLN A 1 94 ? 13.492 -6.135 -10.543 1.00 95.31 94 GLN A O 1
ATOM 733 N N . ALA A 1 95 ? 15.485 -5.197 -10.928 1.00 95.44 95 ALA A N 1
ATOM 734 C CA . ALA A 1 95 ? 15.674 -4.755 -9.547 1.00 95.44 95 ALA A CA 1
ATOM 735 C C . ALA A 1 95 ? 14.530 -3.846 -9.056 1.00 95.44 95 ALA A C 1
ATOM 737 O O . ALA A 1 95 ? 14.044 -4.005 -7.936 1.00 95.44 95 ALA A O 1
ATOM 738 N N . LEU A 1 96 ? 14.052 -2.912 -9.891 1.00 95.88 96 LEU A N 1
ATOM 739 C CA . LEU A 1 96 ? 12.898 -2.063 -9.559 1.00 95.88 96 LEU A CA 1
ATOM 740 C C . LEU A 1 96 ? 11.606 -2.876 -9.403 1.00 95.88 96 LEU A C 1
ATOM 742 O O . LEU A 1 96 ? 10.817 -2.612 -8.493 1.00 95.88 96 LEU A O 1
ATOM 746 N N . ASN A 1 97 ? 11.398 -3.863 -10.274 1.00 94.94 97 ASN A N 1
ATOM 747 C CA . ASN A 1 97 ? 10.265 -4.779 -10.200 1.00 94.94 97 ASN A CA 1
ATOM 748 C C . ASN A 1 97 ? 10.299 -5.620 -8.912 1.00 94.94 97 ASN A C 1
ATOM 750 O O . ASN A 1 97 ? 9.272 -5.778 -8.251 1.00 94.94 97 ASN A O 1
ATOM 754 N N . ASP A 1 98 ? 11.468 -6.117 -8.521 1.00 94.06 98 ASP A N 1
ATOM 755 C CA . ASP A 1 98 ? 11.624 -6.945 -7.325 1.00 94.06 98 ASP A CA 1
ATOM 756 C C . ASP A 1 98 ? 11.400 -6.128 -6.050 1.00 94.06 98 ASP A C 1
ATOM 758 O O . ASP A 1 98 ? 10.677 -6.567 -5.153 1.00 94.06 98 ASP A O 1
ATOM 762 N N . VAL A 1 99 ? 11.930 -4.900 -5.991 1.00 94.50 99 VAL A N 1
ATOM 763 C CA . VAL A 1 99 ? 11.668 -3.971 -4.878 1.00 94.50 99 VAL A CA 1
ATOM 764 C C . VAL A 1 99 ? 10.176 -3.655 -4.770 1.00 94.50 99 VAL A C 1
ATOM 766 O O . VAL A 1 99 ? 9.638 -3.659 -3.662 1.00 94.50 99 VAL A O 1
ATOM 769 N N . PHE A 1 100 ? 9.486 -3.438 -5.896 1.00 94.62 100 PHE A N 1
ATOM 770 C CA . PHE A 1 100 ? 8.032 -3.275 -5.907 1.00 94.62 100 PHE A CA 1
ATOM 771 C C . PHE A 1 100 ? 7.327 -4.471 -5.249 1.00 94.62 100 PHE A C 1
ATOM 773 O O . PHE A 1 100 ? 6.552 -4.276 -4.311 1.00 94.62 100 PHE A O 1
ATOM 780 N N . TRP A 1 101 ? 7.610 -5.697 -5.697 1.00 92.44 101 TRP A N 1
ATOM 781 C CA . TRP A 1 101 ? 6.936 -6.897 -5.194 1.00 92.44 101 TRP A CA 1
ATOM 782 C C . TRP A 1 101 ? 7.241 -7.184 -3.725 1.00 92.44 101 TRP A C 1
ATOM 784 O O . TRP A 1 101 ? 6.320 -7.453 -2.951 1.00 92.44 101 TRP A O 1
ATOM 794 N N . LEU A 1 102 ? 8.509 -7.093 -3.321 1.00 92.12 102 LEU A N 1
ATOM 795 C CA . LEU A 1 102 ? 8.919 -7.340 -1.938 1.00 92.12 102 LEU A CA 1
ATOM 796 C C . LEU A 1 102 ? 8.286 -6.334 -0.977 1.00 92.12 102 LEU A C 1
ATOM 798 O O . LEU A 1 102 ? 7.818 -6.712 0.099 1.00 92.12 102 LEU A O 1
ATOM 802 N N . TRP A 1 103 ? 8.213 -5.063 -1.374 1.00 92.25 103 TRP A N 1
ATOM 803 C CA . TRP A 1 103 ? 7.595 -4.041 -0.539 1.00 92.25 103 TRP A CA 1
ATOM 804 C C . TRP A 1 103 ? 6.068 -4.187 -0.501 1.00 92.25 103 TRP A C 1
ATOM 806 O O . TRP A 1 103 ? 5.461 -4.064 0.564 1.00 92.25 103 TRP A O 1
ATOM 816 N N . PHE A 1 104 ? 5.448 -4.536 -1.631 1.00 90.69 104 PHE A N 1
ATOM 817 C CA . PHE A 1 104 ? 4.006 -4.767 -1.723 1.00 90.69 104 PHE A CA 1
ATOM 818 C C . PHE A 1 104 ? 3.535 -5.936 -0.841 1.00 90.69 104 PHE A C 1
ATOM 820 O O . PHE A 1 104 ? 2.496 -5.840 -0.187 1.00 90.69 104 PHE A O 1
ATOM 827 N N . ILE A 1 105 ? 4.316 -7.017 -0.741 1.00 89.94 105 ILE A N 1
ATOM 828 C CA . ILE A 1 105 ? 4.000 -8.160 0.136 1.00 89.94 105 ILE A CA 1
ATOM 829 C C . ILE A 1 105 ? 3.986 -7.758 1.619 1.00 89.94 105 ILE A C 1
ATOM 831 O O . ILE A 1 105 ? 3.170 -8.270 2.390 1.00 89.94 105 ILE A O 1
ATOM 835 N N . GLY A 1 106 ? 4.827 -6.802 2.027 1.00 85.12 106 GLY A N 1
ATOM 836 C CA . GLY A 1 106 ? 4.899 -6.321 3.413 1.00 85.12 106 GLY A CA 1
ATOM 837 C C . GLY A 1 106 ? 3.576 -5.769 3.967 1.00 85.12 106 GLY A C 1
ATOM 838 O O . GLY A 1 106 ? 3.377 -5.731 5.181 1.00 85.12 106 GLY A O 1
ATOM 839 N N . ILE A 1 107 ? 2.631 -5.402 3.096 1.00 89.94 107 ILE A N 1
ATOM 840 C CA . ILE A 1 107 ? 1.315 -4.857 3.461 1.00 89.94 107 ILE A CA 1
ATOM 841 C C . ILE A 1 107 ? 0.440 -5.901 4.170 1.00 89.94 107 ILE A C 1
ATOM 843 O O . ILE A 1 107 ? -0.397 -5.536 5.001 1.00 89.94 107 ILE A O 1
ATOM 847 N N . VAL A 1 108 ? 0.634 -7.197 3.899 1.00 91.75 108 VAL A N 1
ATOM 848 C CA . VAL A 1 108 ? -0.253 -8.283 4.361 1.00 91.75 108 VAL A CA 1
ATOM 849 C C . VAL A 1 108 ? -0.462 -8.266 5.879 1.00 91.75 108 VAL A C 1
ATOM 851 O O . VAL A 1 108 ? -1.590 -8.429 6.343 1.00 91.75 108 VAL A O 1
ATOM 854 N N . GLY A 1 109 ? 0.581 -7.975 6.662 1.00 92.31 109 GLY A N 1
ATOM 855 C CA . GLY A 1 109 ? 0.471 -7.891 8.123 1.00 92.31 109 GLY A CA 1
ATOM 856 C C . GLY A 1 109 ? -0.517 -6.819 8.597 1.00 92.31 109 GLY A C 1
ATOM 857 O O . GLY A 1 109 ? -1.299 -7.057 9.519 1.00 92.31 109 GLY A O 1
ATOM 858 N N . THR A 1 110 ? -0.552 -5.663 7.925 1.00 94.00 110 THR A N 1
ATOM 859 C CA . THR A 1 110 ? -1.498 -4.580 8.251 1.00 94.00 110 THR A CA 1
ATOM 860 C C . THR A 1 110 ? -2.938 -4.941 7.891 1.00 94.00 110 THR A C 1
ATOM 862 O O . THR A 1 110 ? -3.863 -4.515 8.575 1.00 94.00 110 THR A O 1
ATOM 865 N N . ILE A 1 111 ? -3.157 -5.754 6.857 1.00 94.00 111 ILE A N 1
ATOM 866 C CA . ILE A 1 111 ? -4.495 -6.255 6.511 1.00 94.00 111 ILE A CA 1
ATOM 867 C C . ILE A 1 111 ? -4.964 -7.243 7.576 1.00 94.00 111 ILE A C 1
ATOM 869 O O . ILE A 1 111 ? -6.090 -7.134 8.061 1.00 94.00 111 ILE A O 1
ATOM 873 N N . ILE A 1 112 ? -4.101 -8.184 7.964 1.00 96.62 112 ILE A N 1
ATOM 874 C CA . ILE A 1 112 ? -4.421 -9.202 8.969 1.00 96.62 112 ILE A CA 1
ATOM 875 C C . ILE A 1 112 ? -4.824 -8.536 10.283 1.00 96.62 112 ILE A C 1
ATOM 877 O O . ILE A 1 112 ? -5.904 -8.821 10.799 1.00 96.62 112 ILE A O 1
ATOM 881 N N . ILE A 1 113 ? -4.006 -7.612 10.799 1.00 96.88 113 ILE A N 1
ATOM 882 C CA . ILE A 1 113 ? -4.295 -6.996 12.097 1.00 96.88 113 ILE A CA 1
ATOM 883 C C . ILE A 1 113 ? -5.590 -6.178 12.066 1.00 96.88 113 ILE A C 1
ATOM 885 O O . ILE A 1 113 ? -6.362 -6.281 13.009 1.00 96.88 113 ILE A O 1
ATOM 889 N N . GLN A 1 114 ? -5.878 -5.457 10.973 1.00 96.94 114 GLN A N 1
ATOM 890 C CA . GLN A 1 114 ? -7.122 -4.692 10.821 1.00 96.94 114 GLN A CA 1
ATOM 891 C C . GLN A 1 114 ? -8.369 -5.585 10.808 1.00 96.94 114 GLN A C 1
ATOM 893 O O . GLN A 1 114 ? -9.402 -5.216 11.363 1.00 96.94 114 GLN A O 1
ATOM 898 N N . ASN A 1 115 ? -8.291 -6.765 10.188 1.00 96.94 115 ASN A N 1
ATOM 899 C CA . ASN A 1 115 ? -9.401 -7.717 10.203 1.00 96.94 115 ASN A CA 1
ATOM 900 C C . ASN A 1 115 ? -9.579 -8.351 11.587 1.00 96.94 115 ASN A C 1
ATOM 902 O O . ASN A 1 115 ? -10.709 -8.516 12.034 1.00 96.94 115 ASN A O 1
ATOM 906 N N . ILE A 1 116 ? -8.484 -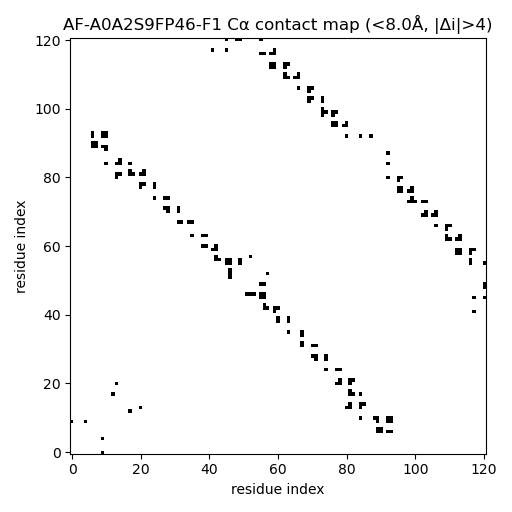8.664 12.288 1.00 97.69 116 ILE A N 1
ATOM 907 C CA . ILE A 1 116 ? -8.539 -9.199 13.655 1.00 97.69 116 ILE A CA 1
ATOM 908 C C . ILE A 1 116 ? -9.157 -8.176 14.611 1.00 97.69 116 ILE A C 1
ATOM 910 O O . ILE A 1 116 ? -10.063 -8.520 15.367 1.00 97.69 116 ILE A O 1
ATOM 914 N N . THR A 1 117 ? -8.715 -6.917 14.573 1.00 97.12 117 THR A N 1
ATOM 915 C CA . THR A 1 117 ? -9.271 -5.867 15.440 1.00 97.12 117 THR A CA 1
ATOM 916 C C . THR A 1 117 ? -10.742 -5.612 15.154 1.00 97.12 117 THR A C 1
ATOM 918 O O . THR A 1 117 ? -11.510 -5.433 16.095 1.00 97.12 117 THR A O 1
ATOM 921 N N . LEU A 1 118 ? -11.148 -5.647 13.883 1.00 96.31 118 LEU A N 1
ATOM 922 C CA . LEU A 1 118 ? -12.552 -5.535 13.494 1.00 96.31 118 LEU A CA 1
ATOM 923 C C . LEU A 1 118 ? -13.391 -6.746 13.928 1.00 96.31 118 LEU A C 1
ATOM 925 O O . LEU A 1 118 ? -14.540 -6.567 14.299 1.00 96.31 118 LEU A O 1
ATOM 929 N N . ALA A 1 119 ? -12.849 -7.964 13.885 1.00 97.25 119 ALA A N 1
ATOM 930 C CA . ALA A 1 119 ? -13.579 -9.172 14.274 1.00 97.25 119 ALA A CA 1
ATOM 931 C C . ALA A 1 119 ? -13.811 -9.278 15.790 1.00 97.25 119 ALA A C 1
ATOM 933 O O . ALA A 1 119 ? -14.774 -9.910 16.218 1.00 97.25 119 ALA A O 1
ATOM 934 N N . ILE A 1 120 ? -12.915 -8.701 16.597 1.00 96.81 120 ILE A N 1
ATOM 935 C CA . ILE A 1 120 ? -13.000 -8.737 18.064 1.00 96.81 120 ILE A CA 1
ATOM 936 C C . ILE A 1 120 ? -13.937 -7.646 18.614 1.00 96.81 120 ILE A C 1
ATOM 938 O O . ILE A 1 120 ? -14.530 -7.847 19.673 1.00 96.81 120 ILE A O 1
ATOM 942 N N . ALA A 1 121 ? -14.040 -6.502 17.931 1.00 92.00 121 ALA A N 1
ATOM 943 C CA . ALA A 1 121 ? -14.828 -5.342 18.356 1.00 92.00 121 ALA A CA 1
ATOM 944 C C . ALA A 1 121 ? -16.306 -5.447 17.945 1.00 92.00 121 ALA A C 1
ATOM 946 O O . ALA A 1 121 ? -17.175 -5.354 18.838 1.00 92.00 121 ALA A O 1
#

Radius of gyration: 18.07 Å; Cα contacts (8 Å, |Δi|>4): 119; chains: 1; bounding box: 37×24×49 Å

pLDDT: mean 94.92, std 4.07, range [71.0, 98.56]

Foldseek 3Di:
DDLPDDLVVLLVCLVVCLVVLLVVLVVQLVVLVVCLVVLVVLLVVLCVVVVHCDDLSVLSVVLNVVLSVLSNVLSVLSNVCSVCSVVDDSVSSSVSVVSSVVSNVVNVVSVVSNVVSSVVD

Secondary structure (DSSP, 8-state):
--TT--HHHHHHHHHHHHHHHHHHHHHHHHHHHHHHHHHHHHHHHHHHHHSSS-HHHHHHHHHHHHHHHHHHHHHHHHHHHHHSGGGS-HHHHHHHHHHHHHHHHTTHHHHHHHHHHHHH-

Nearest PDB structures (foldseek):
  6xz6-assembly2_C  TM=4.021E-01  e=2.680E+00  Trypanosoma brucei brucei TREU927
  8ceg-assembly1_A  TM=2.840E-01  e=1.053E+00  Homo sapiens
  8a1g-assembly2_D  TM=2.721E-01  e=4.276E+00  Homo sapiens

Mean predicted aligned error: 3.29 Å

Sequence (121 aa):
LSPAAPADEIAAFYVEHKLWIRFGVSGALLSAVLALPFLAAIVLRIRRVEGRWGMLSMTQLMAATIFVPALLFPQFFLGVAAYRPEERSAELTQALNDVFWLWFIGIVGTIIIQNITLAIA

Solvent-accessible surface area (backbone atoms only — not comparable to full-atom values): 6301 Å² total; per-residue (Å²): 130,64,93,84,56,57,37,61,60,54,33,51,51,37,52,77,38,24,68,60,50,45,50,50,36,55,52,50,50,53,52,38,59,65,43,51,67,58,49,51,51,51,28,54,50,36,21,60,66,63,74,40,89,42,72,53,23,49,51,32,46,54,31,50,64,49,43,38,55,43,56,43,58,26,41,52,34,49,40,55,42,31,70,57,33,84,84,49,57,31,64,62,38,38,52,30,49,49,52,20,53,60,48,46,58,63,40,54,64,37,55,53,52,42,53,51,40,60,73,74,91